Protein AF-A0A932RRM8-F1 (afdb_monomer)

Solvent-accessible surface area (backbone atoms only — not comparabl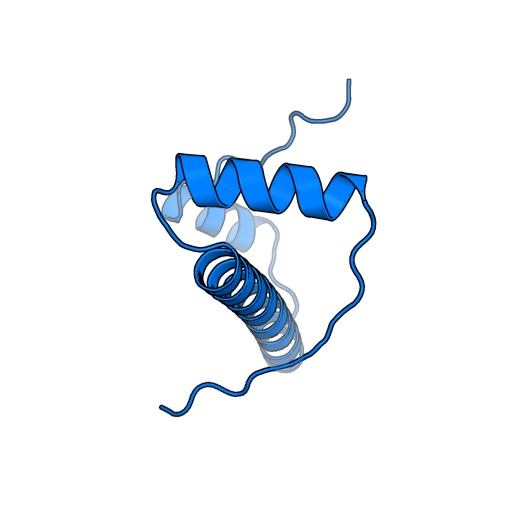e to full-atom values): 5166 Å² total; per-residue (Å²): 137,88,86,79,93,78,89,81,91,69,59,69,70,61,46,53,53,48,43,55,55,9,56,77,67,75,44,53,50,70,59,41,51,53,49,51,54,51,49,54,53,49,52,57,50,50,57,51,52,48,55,58,48,28,74,78,72,48,77,86,48,73,67,59,50,54,50,47,30,65,74,71,67,50,77,72,86,86,82,83,85,131

Nearest PDB structures (foldseek):
  3fks-assembly3_U  TM=2.964E-01  e=8.633E+00  Saccharomyces cerevisiae
  3oee-assembly2_J  TM=3.054E-01  e=9.232E+00  Saccharomyces cerevisiae

pLDDT: mean 89.38, std 15.8, range [37.5, 98.5]

Foldseek 3Di:
DDDDDDDDDDDPVRLVVLCVVCVVVVHDSVVSVVVVVVVVVVVVVVVVVQVVVCVVVNHDDPVNVVVVCVVVVPPDCPPPDD

Mean predicted aligned error: 6.99 Å

Sequence (82 aa):
MGVRKISVSLDQAVYEVAVEQAEAAGVSLSAWLSRAARHEARIAAGLRAVVEWEADNGALTAEEIAWADGVLGYSGTAQQAS

Radius of gyration: 18.11 Å; Cα contacts (8 Å, |Δi|>4): 23; chains: 1; bounding box: 36×38×46 Å

Structure (mmCIF, N/CA/C/O backbone):
data_AF-A0A932RRM8-F1
#
_entry.id   AF-A0A932RRM8-F1
#
loop_
_atom_site.group_PDB
_atom_site.id
_atom_site.type_symbol
_atom_site.label_atom_id
_atom_site.label_alt_id
_atom_site.label_comp_id
_atom_site.label_asym_id
_atom_site.label_entity_id
_atom_site.label_seq_id
_atom_site.pdbx_PDB_ins_code
_atom_site.Cartn_x
_atom_site.Cartn_y
_atom_site.Cartn_z
_atom_site.occupancy
_atom_site.B_iso_or_equiv
_atom_site.auth_seq_id
_atom_site.auth_comp_id
_atom_site.auth_asym_id
_atom_site.auth_atom_id
_atom_site.pdbx_PDB_model_num
ATOM 1 N N . MET A 1 1 ? -0.646 -18.665 9.838 1.00 52.62 1 MET A N 1
ATOM 2 C CA . MET A 1 1 ? 0.118 -17.399 9.943 1.00 52.62 1 MET A CA 1
ATOM 3 C C . MET A 1 1 ? -0.180 -16.754 11.283 1.00 52.62 1 MET A C 1
ATOM 5 O O . MET A 1 1 ? -1.350 -16.645 11.623 1.00 52.62 1 MET A O 1
ATOM 9 N N . GLY A 1 2 ? 0.848 -16.367 12.039 1.00 85.12 2 GLY A N 1
ATOM 10 C CA . GLY A 1 2 ? 0.674 -15.656 13.308 1.00 85.12 2 GLY A CA 1
ATOM 11 C C . GLY A 1 2 ? 0.497 -14.153 13.097 1.00 85.12 2 GLY A C 1
ATOM 12 O O . GLY A 1 2 ? 1.031 -13.594 12.141 1.00 85.12 2 GLY A O 1
ATOM 13 N N . VAL A 1 3 ? -0.240 -13.503 13.995 1.00 86.88 3 VAL A N 1
ATOM 14 C CA . VAL A 1 3 ? -0.361 -12.040 14.046 1.00 86.88 3 VAL A CA 1
ATOM 15 C C . VAL A 1 3 ? 0.478 -11.545 15.220 1.00 86.88 3 VAL A C 1
ATOM 17 O O . VAL A 1 3 ? 0.404 -12.108 16.311 1.00 86.88 3 VAL A O 1
ATOM 20 N N . ARG A 1 4 ? 1.288 -10.504 15.009 1.00 93.12 4 ARG A N 1
ATOM 21 C CA . ARG A 1 4 ? 2.062 -9.848 16.070 1.00 93.12 4 ARG A CA 1
ATOM 22 C C . ARG A 1 4 ? 1.434 -8.493 16.373 1.00 93.12 4 ARG A C 1
ATOM 24 O O . ARG A 1 4 ? 1.271 -7.685 15.465 1.00 93.12 4 ARG A O 1
ATOM 31 N N . LYS A 1 5 ? 1.109 -8.236 17.642 1.00 94.38 5 LYS A N 1
ATOM 32 C CA . LYS A 1 5 ? 0.716 -6.896 18.089 1.00 94.38 5 LYS A CA 1
ATOM 33 C C . LYS A 1 5 ? 1.955 -6.006 18.104 1.00 94.38 5 LYS A C 1
ATOM 35 O O . LYS A 1 5 ? 2.962 -6.365 18.711 1.00 94.38 5 LYS A O 1
ATOM 40 N N . ILE A 1 6 ? 1.867 -4.867 17.436 1.00 93.50 6 ILE A N 1
ATOM 41 C CA . ILE A 1 6 ? 2.917 -3.851 17.383 1.00 93.50 6 ILE A CA 1
ATOM 42 C C . ILE A 1 6 ? 2.329 -2.512 17.825 1.00 93.50 6 ILE A C 1
ATOM 44 O O . ILE A 1 6 ? 1.124 -2.297 17.693 1.00 93.50 6 ILE A O 1
ATOM 48 N N . SER A 1 7 ? 3.176 -1.640 18.362 1.00 95.00 7 SER A N 1
ATOM 49 C CA . SER A 1 7 ? 2.844 -0.234 18.582 1.00 95.00 7 SER A CA 1
ATOM 50 C C . SER A 1 7 ? 3.544 0.580 17.503 1.00 95.00 7 SER A C 1
ATOM 52 O O . SER A 1 7 ? 4.747 0.407 17.308 1.00 95.00 7 SER A O 1
ATOM 54 N N . VAL A 1 8 ? 2.800 1.421 16.791 1.00 91.94 8 VAL A N 1
ATOM 55 C CA . VAL A 1 8 ? 3.329 2.329 15.769 1.00 91.94 8 VAL A CA 1
ATOM 56 C C . VAL A 1 8 ? 2.720 3.707 15.977 1.00 91.94 8 VAL A C 1
ATOM 58 O O . VAL A 1 8 ? 1.554 3.815 16.358 1.00 91.94 8 VAL A O 1
ATOM 61 N N . SER A 1 9 ? 3.509 4.747 15.740 1.00 96.31 9 SER A N 1
ATOM 62 C CA . SER A 1 9 ? 3.021 6.123 15.713 1.00 96.31 9 SER A CA 1
ATOM 63 C C . SER A 1 9 ? 2.591 6.465 14.294 1.00 96.31 9 SER A C 1
ATOM 65 O O . SER A 1 9 ? 3.327 6.197 13.345 1.00 96.31 9 SER A O 1
ATOM 67 N N . LEU A 1 10 ? 1.406 7.050 14.162 1.00 95.38 10 LEU A N 1
ATOM 68 C CA . LEU A 1 10 ? 0.902 7.617 12.919 1.00 95.38 10 LEU A CA 1
ATOM 69 C C . LEU A 1 10 ? 0.697 9.110 13.138 1.00 95.38 10 LEU A C 1
ATOM 71 O O . LEU A 1 10 ? 0.339 9.529 14.240 1.00 95.38 10 LEU A O 1
ATOM 75 N N . ASP A 1 11 ? 0.930 9.891 12.090 1.00 97.94 11 ASP A N 1
ATOM 76 C CA . ASP A 1 11 ? 0.448 11.265 12.058 1.00 97.94 11 ASP A CA 1
AT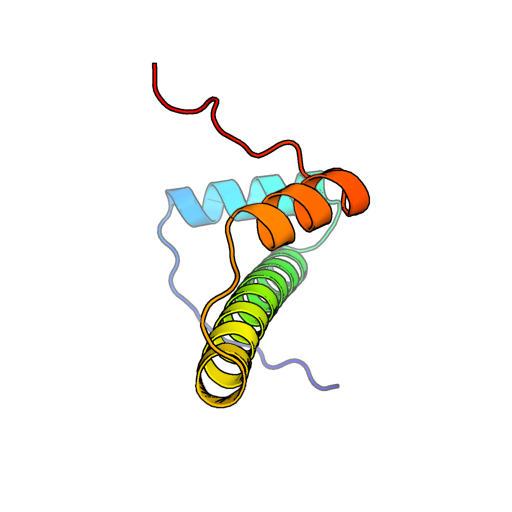OM 77 C C . ASP A 1 11 ? -1.078 11.283 12.258 1.00 97.94 11 ASP A C 1
ATOM 79 O O . ASP A 1 11 ? -1.775 10.369 11.803 1.00 97.94 11 ASP A O 1
ATOM 83 N N . GLN A 1 12 ? -1.590 12.303 12.950 1.00 97.62 12 GLN A N 1
ATOM 84 C CA . GLN A 1 12 ? -3.006 12.384 13.306 1.00 97.62 12 GLN A CA 1
ATOM 85 C C . GLN A 1 12 ? -3.909 12.371 12.065 1.00 97.62 12 GLN A C 1
ATOM 87 O O . GLN A 1 12 ? -4.886 11.624 12.037 1.00 97.62 12 GLN A O 1
ATOM 92 N N . ALA A 1 13 ? -3.554 13.120 11.018 1.00 98.00 13 ALA A N 1
ATOM 93 C CA . ALA A 1 13 ? -4.348 13.171 9.793 1.00 98.00 13 ALA A CA 1
ATOM 94 C C . ALA A 1 13 ? -4.318 11.824 9.054 1.00 98.00 13 ALA A C 1
ATOM 96 O O . ALA A 1 13 ? -5.330 11.362 8.532 1.00 98.00 13 ALA A O 1
ATOM 97 N N . VAL A 1 14 ? -3.169 11.142 9.059 1.00 97.44 14 VAL A N 1
ATOM 98 C CA . VAL A 1 14 ? -3.037 9.800 8.467 1.00 97.44 14 VAL A CA 1
ATOM 99 C C . VAL A 1 14 ? -3.872 8.773 9.232 1.00 97.44 14 VAL A C 1
ATOM 101 O O . VAL A 1 14 ? -4.485 7.898 8.619 1.00 97.44 14 VAL A O 1
ATOM 104 N N . TYR A 1 15 ? -3.903 8.864 10.562 1.00 97.81 15 TYR A N 1
ATOM 105 C CA . TYR A 1 15 ? -4.726 7.994 11.395 1.00 97.81 15 TYR A CA 1
ATOM 106 C C . TYR A 1 15 ? -6.218 8.158 11.082 1.00 97.81 15 TYR A C 1
ATOM 108 O O . TYR A 1 15 ? -6.897 7.153 10.878 1.00 97.81 15 TYR A O 1
ATOM 116 N N . GLU A 1 16 ? -6.710 9.395 10.998 1.00 98.31 16 GLU A N 1
ATOM 117 C CA . GLU A 1 16 ? -8.115 9.698 10.691 1.00 98.31 16 GLU A CA 1
ATOM 118 C C . GLU A 1 16 ? -8.528 9.119 9.336 1.00 98.31 16 GLU A C 1
ATOM 120 O O . GLU A 1 16 ? -9.475 8.336 9.265 1.00 98.31 16 GLU A O 1
ATOM 125 N N . VAL A 1 17 ? -7.737 9.374 8.290 1.00 98.06 17 VAL A N 1
ATOM 126 C CA . VAL A 1 17 ? -7.979 8.803 6.958 1.00 98.06 17 VAL A CA 1
ATOM 127 C C . VAL A 1 17 ? -7.971 7.273 7.003 1.00 98.06 17 VAL A C 1
ATOM 129 O O . VAL A 1 17 ? -8.845 6.630 6.427 1.00 98.06 17 VAL A O 1
ATOM 132 N N . ALA A 1 18 ? -7.016 6.650 7.696 1.00 97.50 18 ALA A N 1
ATOM 133 C CA . ALA A 1 18 ? -6.949 5.192 7.777 1.00 97.50 18 ALA A CA 1
ATOM 134 C C . ALA A 1 18 ? -8.171 4.582 8.485 1.00 97.50 18 ALA A C 1
ATOM 136 O O . ALA A 1 18 ? -8.615 3.495 8.106 1.00 97.50 18 ALA A O 1
ATOM 137 N N . VAL A 1 19 ? -8.721 5.266 9.493 1.00 98.38 19 VAL A N 1
ATOM 138 C CA . VAL A 1 19 ? -9.960 4.858 10.167 1.00 98.38 19 VAL A CA 1
ATOM 139 C C . VAL A 1 19 ? -11.143 4.958 9.209 1.00 98.38 19 VAL A C 1
ATOM 141 O O . VAL A 1 19 ? -11.826 3.955 9.015 1.00 98.38 19 VAL A O 1
ATOM 144 N N . GLU A 1 20 ? -11.330 6.097 8.542 1.00 98.50 20 GLU A N 1
ATOM 145 C CA . GLU A 1 20 ? -12.416 6.292 7.569 1.00 98.50 20 GLU A CA 1
ATOM 146 C C . GLU A 1 20 ? -12.381 5.241 6.453 1.00 98.50 20 GLU A C 1
ATOM 148 O O . GLU A 1 20 ? -13.400 4.645 6.101 1.00 98.50 20 GLU A O 1
ATOM 153 N N . GLN A 1 21 ? -11.193 4.952 5.915 1.00 98.44 21 GLN A N 1
ATOM 154 C CA . GLN A 1 21 ? -11.025 3.947 4.866 1.00 98.44 21 GLN A CA 1
ATOM 155 C C . GLN A 1 21 ? -11.280 2.522 5.375 1.00 98.44 21 GLN A C 1
ATOM 157 O O . GLN A 1 21 ? -11.815 1.687 4.640 1.00 98.44 21 GLN A O 1
ATOM 162 N N . ALA A 1 22 ? -10.912 2.218 6.623 1.00 98.44 22 ALA A N 1
ATOM 163 C CA . ALA A 1 22 ? -11.207 0.928 7.237 1.00 98.44 22 ALA A CA 1
ATOM 164 C C . ALA A 1 22 ? -12.717 0.738 7.445 1.00 98.44 22 ALA A C 1
ATOM 166 O O . ALA A 1 22 ? -13.245 -0.328 7.116 1.00 98.44 22 ALA A O 1
ATOM 167 N N . GLU A 1 23 ? -13.409 1.778 7.916 1.00 98.50 23 GLU A N 1
ATOM 168 C CA . GLU A 1 23 ? -14.862 1.801 8.092 1.00 98.50 23 GLU A CA 1
ATOM 169 C C . GLU A 1 23 ? -15.595 1.651 6.757 1.00 98.50 23 GLU A C 1
ATOM 171 O O . GLU A 1 23 ? -16.436 0.761 6.622 1.00 98.50 23 GLU A O 1
ATOM 176 N N . ALA A 1 24 ? -15.216 2.431 5.740 1.00 98.44 24 ALA A N 1
ATOM 177 C CA . ALA A 1 24 ? -15.775 2.331 4.392 1.00 98.44 24 ALA A CA 1
ATOM 178 C C . ALA A 1 24 ? -15.578 0.933 3.777 1.00 98.44 24 ALA A C 1
ATOM 180 O O . ALA A 1 24 ? -16.440 0.433 3.055 1.00 98.44 24 ALA A O 1
ATOM 181 N N . ALA A 1 25 ? -14.460 0.272 4.092 1.00 97.62 25 ALA A N 1
ATOM 182 C CA . ALA A 1 25 ? -14.165 -1.090 3.657 1.00 97.62 25 ALA A CA 1
ATOM 183 C C . ALA A 1 25 ? -14.778 -2.188 4.553 1.00 97.62 25 ALA A C 1
ATOM 185 O O . ALA A 1 25 ? -14.593 -3.373 4.259 1.00 97.62 25 ALA A O 1
ATOM 186 N N . GLY A 1 26 ? -15.470 -1.832 5.643 1.00 98.44 26 GLY A N 1
ATOM 187 C CA . GLY A 1 26 ? -16.111 -2.774 6.566 1.00 98.44 26 GLY A CA 1
ATOM 188 C C . GLY A 1 26 ? -15.132 -3.685 7.314 1.00 98.44 26 GLY A C 1
ATOM 189 O O . GLY A 1 26 ? -15.440 -4.848 7.578 1.00 98.44 26 GLY A O 1
ATOM 190 N N . VAL A 1 27 ? -13.924 -3.202 7.615 1.00 98.38 27 VAL A N 1
ATOM 191 C CA . VAL A 1 27 ? -12.858 -3.976 8.272 1.00 98.38 27 VAL A CA 1
ATOM 192 C C . VAL A 1 27 ? -12.253 -3.213 9.447 1.00 98.38 27 VAL A C 1
ATOM 194 O O . VAL A 1 27 ? -12.389 -2.003 9.562 1.00 98.38 27 VAL A O 1
ATOM 197 N N . SER A 1 28 ? -11.538 -3.912 10.333 1.00 97.81 28 SER A N 1
ATOM 198 C CA . SER A 1 28 ? -10.787 -3.235 11.394 1.00 97.81 28 SER A CA 1
ATOM 199 C C . SER A 1 28 ? -9.623 -2.412 10.830 1.00 97.81 28 SER A C 1
ATOM 201 O O . SER A 1 28 ? -9.014 -2.791 9.823 1.00 97.81 28 SER A O 1
ATOM 203 N N . LEU A 1 29 ? -9.224 -1.354 11.546 1.00 96.88 29 LEU A N 1
ATOM 204 C CA . LEU A 1 29 ? -8.050 -0.540 11.206 1.00 96.88 29 LEU A CA 1
ATOM 205 C C . LEU A 1 29 ? -6.786 -1.394 11.006 1.00 96.88 29 LEU A C 1
ATOM 207 O O . LEU A 1 29 ? -6.052 -1.216 10.041 1.00 96.88 29 LEU A O 1
ATOM 211 N N . SER A 1 30 ? -6.542 -2.380 11.875 1.00 95.88 30 SER A N 1
ATOM 212 C CA . SER A 1 30 ? -5.371 -3.261 11.756 1.00 95.88 30 SER A CA 1
ATOM 213 C C . SER A 1 30 ? -5.410 -4.148 10.510 1.00 95.88 30 SER A C 1
ATOM 215 O O . SER A 1 30 ? -4.366 -4.398 9.898 1.00 95.88 30 SER A O 1
ATOM 217 N N . ALA A 1 31 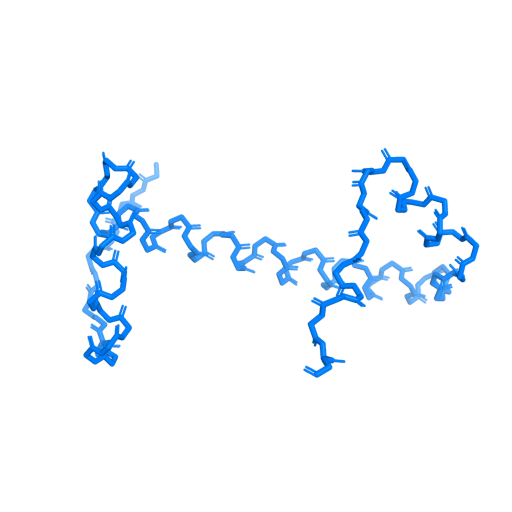? -6.594 -4.618 10.108 1.00 96.44 31 ALA A N 1
ATOM 218 C CA . ALA A 1 31 ? -6.768 -5.382 8.879 1.00 96.44 31 ALA A CA 1
ATOM 219 C C . ALA A 1 31 ? -6.561 -4.492 7.650 1.00 96.44 31 ALA A C 1
ATOM 221 O O . ALA A 1 31 ? -5.890 -4.916 6.708 1.00 96.44 31 ALA A O 1
ATOM 222 N N . TRP A 1 32 ? -7.077 -3.263 7.679 1.00 97.69 32 TRP A N 1
ATOM 223 C CA . TRP A 1 32 ? -6.872 -2.277 6.624 1.00 97.69 32 TRP A CA 1
ATOM 224 C C . TRP A 1 32 ? -5.390 -1.908 6.471 1.00 97.69 32 TRP A C 1
ATOM 226 O O . TRP A 1 32 ? -4.831 -2.083 5.391 1.00 97.69 32 TRP A O 1
ATOM 236 N N . LEU A 1 33 ? -4.704 -1.556 7.563 1.00 96.31 33 LEU A N 1
ATOM 237 C CA . LEU A 1 33 ? -3.264 -1.265 7.563 1.00 96.31 33 LEU A CA 1
ATOM 238 C C . LEU A 1 33 ? -2.436 -2.460 7.078 1.00 96.31 33 LEU A C 1
ATOM 240 O O . LEU A 1 33 ? -1.494 -2.302 6.308 1.00 96.31 33 LEU A O 1
ATOM 244 N N . SER A 1 34 ? -2.812 -3.681 7.470 1.00 95.88 34 SER A N 1
ATOM 245 C CA . SER A 1 34 ? -2.155 -4.896 6.972 1.00 95.88 34 SER A CA 1
ATOM 246 C C . SER A 1 34 ? -2.341 -5.080 5.463 1.00 95.88 34 SER A C 1
ATOM 248 O O . SER A 1 34 ? -1.441 -5.585 4.793 1.00 95.88 34 SER A O 1
ATOM 250 N N . ARG A 1 35 ? -3.502 -4.707 4.910 1.00 96.44 35 ARG A N 1
ATOM 251 C CA . ARG A 1 35 ? -3.757 -4.742 3.461 1.00 96.44 35 ARG A CA 1
ATOM 252 C C . ARG A 1 35 ? -2.943 -3.674 2.738 1.00 96.44 35 ARG A C 1
ATOM 254 O O . ARG A 1 35 ? -2.294 -4.023 1.757 1.00 96.44 35 ARG A O 1
ATOM 261 N N . ALA A 1 36 ? -2.925 -2.444 3.249 1.00 96.19 36 ALA A N 1
ATOM 262 C CA . ALA A 1 36 ? -2.122 -1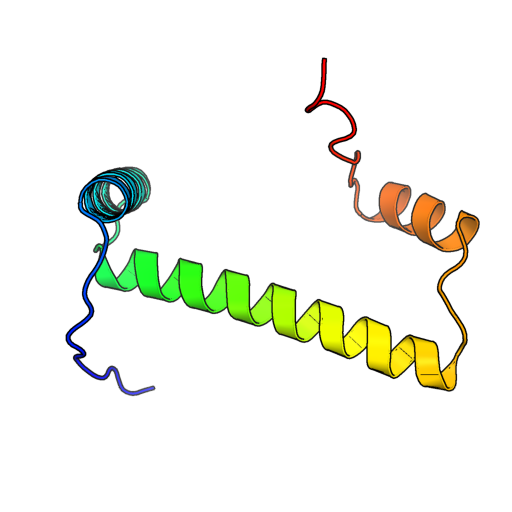.349 2.710 1.00 96.19 36 ALA A CA 1
ATOM 263 C C . ALA A 1 36 ? -0.631 -1.722 2.679 1.00 96.19 36 ALA A C 1
ATOM 265 O O . ALA A 1 36 ? -0.015 -1.722 1.619 1.00 96.19 36 ALA A O 1
ATOM 266 N N . ALA A 1 37 ? -0.082 -2.208 3.796 1.00 95.94 37 ALA A N 1
ATOM 267 C CA . ALA A 1 37 ? 1.312 -2.645 3.868 1.00 95.94 37 ALA A CA 1
ATOM 268 C C . ALA A 1 37 ? 1.642 -3.769 2.868 1.00 95.94 37 ALA A C 1
ATOM 270 O O . ALA A 1 37 ? 2.703 -3.766 2.247 1.00 95.94 37 ALA A O 1
ATOM 271 N N . ARG A 1 38 ? 0.734 -4.737 2.668 1.00 96.88 38 ARG A N 1
ATOM 272 C CA . ARG A 1 38 ? 0.915 -5.793 1.654 1.00 96.88 38 ARG A CA 1
ATOM 273 C C . ARG A 1 38 ? 0.801 -5.271 0.227 1.00 96.88 38 ARG A C 1
ATOM 275 O O . ARG A 1 38 ? 1.406 -5.851 -0.669 1.00 96.88 38 ARG A O 1
ATOM 282 N N . HIS A 1 39 ? -0.028 -4.263 -0.014 1.00 96.94 39 HIS A N 1
ATOM 283 C CA . HIS A 1 39 ? -0.146 -3.638 -1.324 1.00 96.94 39 HIS A CA 1
ATOM 284 C C . HIS A 1 39 ? 1.163 -2.937 -1.694 1.00 96.94 39 HIS A C 1
ATOM 286 O O . HIS A 1 39 ? 1.774 -3.320 -2.690 1.00 96.94 39 HIS A O 1
ATOM 292 N N . GLU A 1 40 ? 1.661 -2.064 -0.820 1.00 97.38 40 GLU A N 1
ATOM 293 C CA . GLU A 1 40 ? 2.939 -1.368 -1.007 1.00 97.38 40 GLU A CA 1
ATOM 294 C C . GLU A 1 40 ? 4.111 -2.341 -1.163 1.00 97.38 40 GLU A C 1
ATOM 296 O O . GLU A 1 40 ? 4.927 -2.217 -2.075 1.00 97.38 40 GLU A O 1
ATOM 301 N N . ALA A 1 41 ? 4.164 -3.387 -0.331 1.00 97.38 41 ALA A N 1
ATOM 302 C CA . ALA A 1 41 ? 5.206 -4.403 -0.438 1.00 97.38 41 ALA A CA 1
ATOM 303 C C . ALA A 1 41 ? 5.178 -5.146 -1.785 1.00 97.38 41 ALA A C 1
ATOM 305 O O . ALA A 1 41 ? 6.239 -5.473 -2.317 1.00 97.38 41 ALA A O 1
ATOM 306 N N . ARG A 1 42 ? 3.987 -5.410 -2.348 1.00 97.38 42 ARG A N 1
ATOM 307 C CA . ARG A 1 42 ? 3.850 -6.044 -3.669 1.00 97.38 42 ARG A CA 1
ATOM 308 C C . ARG A 1 42 ? 4.313 -5.122 -4.791 1.00 97.38 42 ARG A C 1
ATOM 310 O O . ARG A 1 42 ? 5.030 -5.599 -5.663 1.00 97.38 42 ARG A O 1
ATOM 317 N N . ILE A 1 43 ? 3.960 -3.836 -4.748 1.00 97.12 43 ILE A N 1
ATOM 318 C CA . ILE A 1 43 ? 4.432 -2.848 -5.731 1.00 97.12 43 ILE A CA 1
ATOM 319 C C . ILE A 1 43 ? 5.957 -2.763 -5.682 1.00 97.12 43 ILE A C 1
ATOM 321 O O . ILE A 1 43 ? 6.618 -2.954 -6.698 1.00 97.12 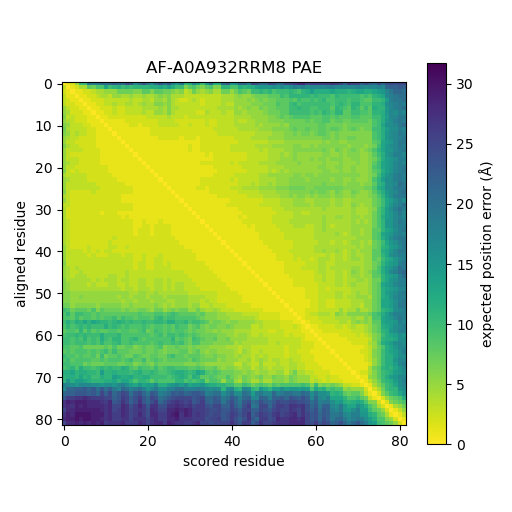43 ILE A O 1
ATOM 325 N N . ALA A 1 44 ? 6.531 -2.575 -4.492 1.00 96.31 44 ALA A N 1
ATOM 326 C CA . ALA A 1 44 ? 7.978 -2.478 -4.325 1.00 96.31 44 ALA A CA 1
ATOM 327 C C . ALA A 1 44 ? 8.712 -3.752 -4.776 1.00 96.31 44 ALA A C 1
ATOM 329 O O . ALA A 1 44 ? 9.800 -3.670 -5.341 1.00 96.31 44 ALA A O 1
ATOM 330 N N . ALA A 1 45 ? 8.139 -4.934 -4.528 1.00 97.06 45 ALA A N 1
ATOM 331 C CA . ALA A 1 45 ? 8.693 -6.194 -5.018 1.00 97.06 45 ALA A CA 1
ATOM 332 C C . ALA A 1 45 ? 8.615 -6.305 -6.547 1.00 97.06 45 ALA A C 1
ATOM 334 O O . ALA A 1 45 ? 9.594 -6.712 -7.161 1.00 97.06 45 ALA A O 1
ATOM 335 N N . GLY A 1 46 ? 7.493 -5.903 -7.150 1.00 95.50 46 GLY A N 1
ATOM 336 C CA . GLY A 1 46 ? 7.325 -5.881 -8.602 1.00 95.50 46 GLY A CA 1
ATOM 337 C C . GLY A 1 46 ? 8.325 -4.953 -9.285 1.00 95.50 46 GLY A C 1
ATOM 338 O O . GLY A 1 46 ? 9.006 -5.375 -10.209 1.00 95.50 46 GLY A O 1
ATOM 339 N N . LEU A 1 47 ? 8.491 -3.727 -8.780 1.00 95.69 47 LEU A N 1
ATOM 340 C CA . LEU A 1 47 ? 9.457 -2.769 -9.327 1.00 95.69 47 LEU A CA 1
ATOM 341 C C . LEU A 1 47 ? 10.899 -3.284 -9.249 1.00 95.69 47 LEU A C 1
ATOM 343 O O . LEU A 1 47 ? 11.652 -3.132 -10.204 1.00 95.69 47 LEU A O 1
ATOM 347 N N . ARG A 1 48 ? 11.283 -3.939 -8.144 1.00 96.69 48 ARG A N 1
ATOM 348 C CA . ARG A 1 48 ? 12.603 -4.587 -8.055 1.00 96.69 48 ARG A CA 1
ATOM 349 C C . ARG A 1 48 ? 12.762 -5.711 -9.074 1.00 96.69 48 ARG A C 1
ATOM 351 O O . ARG A 1 48 ? 13.802 -5.782 -9.713 1.00 96.69 48 ARG A O 1
ATOM 358 N N . ALA A 1 49 ? 11.736 -6.539 -9.252 1.00 95.44 49 ALA A N 1
ATOM 359 C CA . ALA A 1 49 ? 11.769 -7.620 -10.232 1.00 95.44 49 ALA A CA 1
ATOM 360 C C . ALA A 1 49 ? 11.908 -7.099 -11.674 1.00 95.44 49 ALA A C 1
ATOM 362 O O . ALA A 1 49 ? 12.594 -7.726 -12.474 1.00 95.44 49 ALA A O 1
ATOM 363 N N . VAL A 1 50 ? 11.309 -5.945 -12.002 1.00 93.75 50 VAL A N 1
ATOM 364 C CA . VAL A 1 50 ? 11.514 -5.293 -13.308 1.00 93.75 50 VAL A CA 1
ATOM 365 C C . VAL A 1 50 ? 12.973 -4.878 -13.476 1.00 93.75 50 VAL A C 1
ATOM 367 O O . VAL A 1 50 ? 13.577 -5.231 -14.479 1.00 93.75 50 VAL A O 1
ATOM 370 N N . VAL A 1 51 ? 13.567 -4.213 -12.481 1.00 94.50 51 VAL A N 1
ATOM 371 C CA . VAL A 1 51 ? 14.983 -3.803 -12.538 1.00 94.50 51 VAL A CA 1
ATOM 372 C C . VAL A 1 51 ? 15.918 -5.006 -12.700 1.00 94.50 51 VAL A C 1
ATOM 374 O O . VAL A 1 51 ? 16.864 -4.953 -13.480 1.00 94.50 51 VAL A O 1
ATOM 377 N N . GLU A 1 52 ? 15.655 -6.096 -11.976 1.00 95.56 52 GLU A N 1
ATOM 378 C CA . GLU A 1 52 ? 16.414 -7.346 -12.104 1.00 95.56 52 GLU A CA 1
ATOM 379 C C . GLU A 1 52 ? 16.286 -7.939 -13.514 1.00 95.56 52 GLU A C 1
ATOM 381 O O . GLU A 1 52 ? 17.281 -8.352 -14.100 1.00 95.56 52 GLU A O 1
ATOM 386 N N . TRP A 1 53 ? 15.084 -7.927 -14.092 1.00 94.69 53 TRP A N 1
ATOM 387 C CA . TRP A 1 53 ? 14.857 -8.406 -15.453 1.00 94.69 53 TRP A CA 1
ATOM 388 C C . TRP A 1 53 ? 15.544 -7.526 -16.510 1.00 94.69 53 TRP A C 1
ATOM 390 O O . TRP A 1 53 ? 16.173 -8.056 -17.426 1.00 94.69 53 TRP A O 1
ATOM 400 N N . GLU A 1 54 ? 15.482 -6.199 -16.377 1.00 95.12 54 GLU A N 1
ATOM 401 C CA . GLU A 1 54 ? 16.111 -5.259 -17.317 1.00 95.12 54 GLU A CA 1
ATOM 402 C C . GLU A 1 54 ? 17.641 -5.363 -17.312 1.00 95.12 54 GLU A C 1
ATOM 404 O O . GLU A 1 54 ? 18.276 -5.135 -18.343 1.00 95.12 54 GLU A O 1
ATOM 409 N N . ALA A 1 55 ? 18.245 -5.748 -16.184 1.00 95.44 55 ALA A N 1
ATOM 410 C CA . ALA A 1 55 ? 19.684 -5.990 -16.104 1.00 95.44 55 ALA A CA 1
ATOM 411 C C . ALA A 1 55 ? 20.140 -7.123 -17.044 1.00 95.44 55 ALA A C 1
ATOM 413 O O . ALA A 1 55 ? 21.224 -7.036 -17.622 1.00 95.44 55 ALA A O 1
ATOM 414 N N . ASP A 1 56 ? 19.298 -8.144 -17.230 1.00 95.81 56 ASP A N 1
ATOM 415 C CA . ASP A 1 56 ? 19.595 -9.311 -18.066 1.00 95.81 56 ASP A CA 1
ATOM 416 C C . ASP A 1 56 ? 19.074 -9.171 -19.510 1.00 95.81 56 ASP A C 1
ATOM 418 O O . ASP A 1 56 ? 19.634 -9.772 -20.428 1.00 95.81 56 ASP A O 1
ATOM 422 N N . ASN A 1 57 ? 18.007 -8.393 -19.729 1.00 94.31 57 ASN A N 1
ATOM 423 C CA . ASN A 1 57 ? 17.270 -8.353 -21.002 1.00 94.31 57 ASN A CA 1
ATOM 424 C C . ASN A 1 57 ? 17.336 -6.992 -21.719 1.00 94.31 57 ASN A C 1
ATOM 426 O O . ASN A 1 57 ? 16.954 -6.896 -22.885 1.00 94.31 57 ASN A O 1
ATOM 430 N N . GLY A 1 58 ? 17.860 -5.956 -21.059 1.00 92.81 58 GLY A N 1
ATOM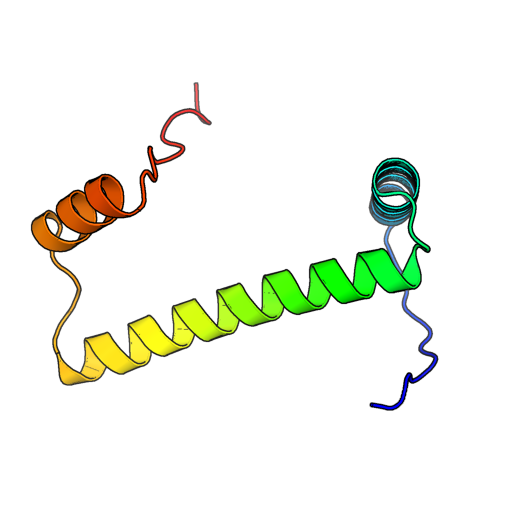 431 C CA . GLY A 1 58 ? 17.769 -4.570 -21.513 1.00 92.81 58 GLY A CA 1
ATOM 432 C C . GLY A 1 58 ? 16.485 -3.884 -21.037 1.00 92.81 58 GLY A C 1
ATOM 433 O O . GLY A 1 58 ? 15.544 -4.530 -20.583 1.0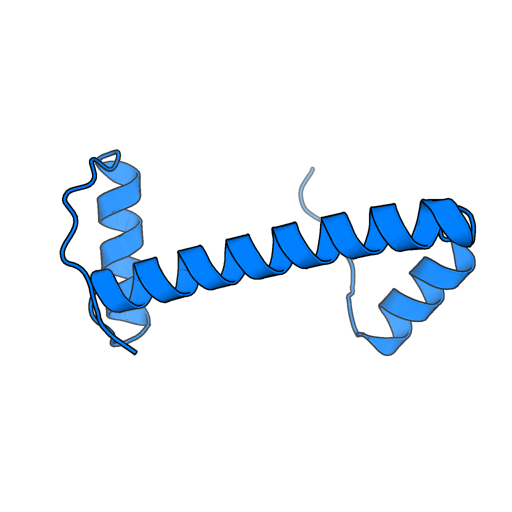0 92.81 58 GLY A O 1
ATOM 434 N N . ALA A 1 59 ? 16.467 -2.551 -21.113 1.00 92.38 59 ALA A N 1
ATOM 435 C CA . ALA A 1 59 ? 15.318 -1.751 -20.690 1.00 92.38 59 ALA A CA 1
ATOM 436 C C . ALA A 1 59 ? 14.085 -2.015 -21.566 1.00 92.38 59 ALA A C 1
ATOM 438 O O . ALA A 1 59 ? 14.219 -2.177 -22.783 1.00 92.38 59 ALA A O 1
ATOM 439 N N . LEU A 1 60 ? 12.895 -1.978 -20.960 1.00 91.12 60 LEU A N 1
ATOM 440 C CA . LEU A 1 60 ? 11.637 -2.079 -21.702 1.00 91.12 60 LEU A CA 1
ATOM 441 C C . LEU A 1 60 ? 11.502 -0.917 -22.692 1.0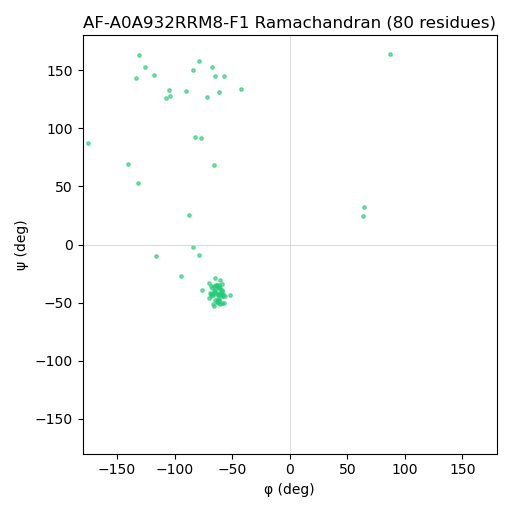0 91.12 60 LEU A C 1
ATOM 443 O O . LEU A 1 60 ? 11.671 0.257 -22.347 1.00 91.12 60 LEU A O 1
ATOM 447 N N . THR A 1 61 ? 11.173 -1.236 -23.938 1.00 92.88 61 THR A N 1
ATOM 448 C CA . THR A 1 61 ? 10.970 -0.232 -24.982 1.00 92.88 61 THR A CA 1
ATOM 449 C C . THR A 1 61 ? 9.599 0.435 -24.858 1.00 92.88 61 THR A C 1
ATOM 451 O O . THR A 1 61 ? 8.646 -0.116 -24.306 1.00 92.88 61 THR A O 1
ATOM 454 N N . ALA A 1 62 ? 9.465 1.637 -25.424 1.00 91.44 62 ALA A N 1
ATOM 455 C CA . ALA A 1 62 ? 8.190 2.356 -25.435 1.00 91.44 62 ALA A CA 1
ATOM 456 C C . ALA A 1 62 ? 7.072 1.587 -26.167 1.00 91.44 62 ALA A C 1
ATOM 458 O O . ALA A 1 62 ? 5.905 1.715 -25.804 1.00 91.44 62 ALA A O 1
ATOM 459 N N . GLU A 1 63 ? 7.420 0.783 -27.177 1.00 92.56 63 GLU A N 1
ATOM 460 C CA . GLU A 1 63 ? 6.468 -0.062 -27.905 1.00 92.56 63 GLU A CA 1
ATOM 461 C C . GLU A 1 63 ? 5.940 -1.199 -27.021 1.00 92.56 63 GLU A C 1
ATOM 463 O O . GLU A 1 63 ? 4.733 -1.428 -26.968 1.00 92.56 63 GLU A O 1
ATOM 468 N N . GLU A 1 64 ? 6.822 -1.858 -26.266 1.00 91.44 64 GLU A N 1
ATOM 469 C CA . GLU A 1 64 ? 6.448 -2.923 -25.329 1.00 91.44 64 GLU A CA 1
ATOM 470 C C . GLU A 1 64 ? 5.583 -2.395 -24.180 1.00 91.44 64 GLU A C 1
ATOM 472 O O . GLU A 1 64 ? 4.606 -3.042 -23.798 1.00 91.44 64 GLU A O 1
ATOM 477 N N . ILE A 1 65 ? 5.888 -1.198 -23.668 1.00 91.69 65 ILE A N 1
ATOM 478 C CA . ILE A 1 65 ? 5.074 -0.533 -22.642 1.00 91.69 65 ILE A CA 1
ATOM 479 C C . ILE A 1 65 ? 3.692 -0.174 -23.202 1.00 91.69 65 ILE A C 1
ATOM 481 O O . ILE A 1 65 ? 2.682 -0.500 -22.584 1.00 91.69 65 ILE A O 1
ATOM 485 N N . ALA A 1 66 ? 3.621 0.428 -24.393 1.00 91.25 66 ALA A N 1
ATOM 486 C CA . ALA A 1 66 ? 2.346 0.788 -25.018 1.00 91.25 66 ALA A CA 1
ATOM 487 C C . ALA A 1 66 ? 1.476 -0.444 -25.323 1.00 91.25 66 ALA A C 1
ATOM 489 O O . ALA A 1 66 ? 0.254 -0.412 -25.155 1.00 91.25 66 ALA A O 1
ATOM 490 N N . TRP A 1 67 ? 2.099 -1.548 -25.745 1.00 92.69 67 TRP A N 1
ATOM 491 C CA . TRP A 1 67 ? 1.417 -2.829 -25.902 1.00 92.69 67 TRP A CA 1
ATOM 492 C C . TRP A 1 67 ? 0.878 -3.345 -24.561 1.00 92.69 67 TRP A C 1
ATOM 494 O O . TRP A 1 67 ? -0.292 -3.733 -24.482 1.00 92.69 67 TRP A O 1
ATOM 504 N N . ALA A 1 68 ? 1.690 -3.307 -23.500 1.00 89.56 68 ALA A N 1
ATOM 505 C CA . ALA A 1 68 ? 1.287 -3.743 -22.167 1.00 89.56 68 ALA A CA 1
ATOM 506 C C . ALA A 1 68 ? 0.115 -2.915 -21.621 1.00 89.56 68 ALA A C 1
ATOM 508 O O . ALA A 1 68 ? -0.850 -3.496 -21.125 1.00 89.56 68 ALA A O 1
ATOM 509 N N . ASP A 1 69 ? 0.141 -1.590 -21.778 1.00 91.12 69 ASP A N 1
ATOM 510 C CA . ASP A 1 69 ? -0.952 -0.695 -21.380 1.00 91.12 69 ASP A CA 1
ATOM 511 C C . ASP A 1 69 ? -2.272 -1.072 -22.072 1.00 91.12 69 ASP A C 1
ATOM 513 O O . ASP A 1 69 ? -3.325 -1.145 -21.428 1.00 91.12 69 ASP A O 1
ATOM 517 N N . GLY A 1 70 ? -2.211 -1.397 -23.368 1.00 91.44 70 GLY A N 1
ATOM 518 C CA . GLY A 1 70 ? -3.364 -1.852 -24.145 1.00 91.44 70 GLY A CA 1
ATOM 519 C C . GLY A 1 70 ? -3.935 -3.191 -23.669 1.00 91.44 70 GLY A C 1
ATOM 520 O O . GLY A 1 70 ? -5.153 -3.348 -23.595 1.00 91.44 70 GLY A O 1
ATOM 521 N N . VAL A 1 71 ? -3.077 -4.152 -23.313 1.00 91.81 71 VAL A N 1
ATOM 522 C CA . VAL A 1 71 ? -3.500 -5.485 -22.842 1.00 91.81 71 VAL A CA 1
ATOM 523 C C . VAL A 1 71 ? -4.008 -5.447 -21.400 1.00 91.81 71 VAL A C 1
ATOM 525 O O . VAL A 1 71 ? -4.989 -6.114 -21.073 1.00 91.81 71 VAL A O 1
ATOM 528 N N . LEU A 1 72 ? -3.360 -4.668 -20.533 1.00 87.75 72 LEU A N 1
ATOM 529 C CA . LEU A 1 72 ? -3.718 -4.541 -19.118 1.00 87.75 72 LEU A CA 1
ATOM 530 C C . LEU A 1 72 ? -4.916 -3.610 -18.892 1.00 87.75 72 LEU A C 1
ATOM 532 O O . LEU A 1 72 ? -5.429 -3.537 -17.775 1.00 87.75 72 LEU A O 1
ATOM 536 N N . GLY A 1 73 ? -5.365 -2.900 -19.932 1.00 83.56 73 GLY A N 1
ATOM 537 C CA . GLY A 1 73 ? -6.402 -1.878 -19.814 1.00 83.56 73 GLY A CA 1
ATOM 538 C C . GLY A 1 73 ? -5.957 -0.704 -18.938 1.00 83.56 73 GLY A C 1
ATOM 539 O O . GLY A 1 73 ? -6.797 -0.025 -18.346 1.00 83.56 73 GLY A O 1
ATOM 540 N N . TYR A 1 74 ? -4.644 -0.481 -18.821 1.00 71.62 74 TYR A N 1
ATOM 541 C CA . TYR A 1 74 ? -4.084 0.629 -18.067 1.00 71.62 74 TYR A CA 1
ATOM 542 C C . TYR A 1 74 ? -4.110 1.878 -18.950 1.00 71.62 74 TYR A C 1
ATOM 544 O O . TYR A 1 74 ? -3.199 2.146 -19.724 1.00 71.62 74 TYR A O 1
ATOM 552 N N . SER A 1 75 ? -5.181 2.666 -18.856 1.00 60.34 75 SER A N 1
ATOM 553 C CA . SER A 1 75 ? -5.181 4.027 -19.392 1.00 60.34 75 SER A CA 1
ATOM 554 C C . SER A 1 75 ? -4.400 4.900 -18.414 1.00 60.34 75 SER A C 1
ATOM 556 O O . SER A 1 75 ? -4.968 5.364 -17.422 1.00 60.34 75 SER A O 1
ATOM 558 N N . GLY A 1 76 ? -3.092 5.043 -18.635 1.00 55.41 76 GLY A N 1
ATOM 559 C CA . GLY A 1 76 ? -2.197 5.774 -17.744 1.00 55.41 76 GLY A CA 1
ATOM 560 C C . GLY A 1 76 ? -2.811 7.077 -17.232 1.00 55.41 76 GLY A C 1
ATOM 561 O O . GLY A 1 7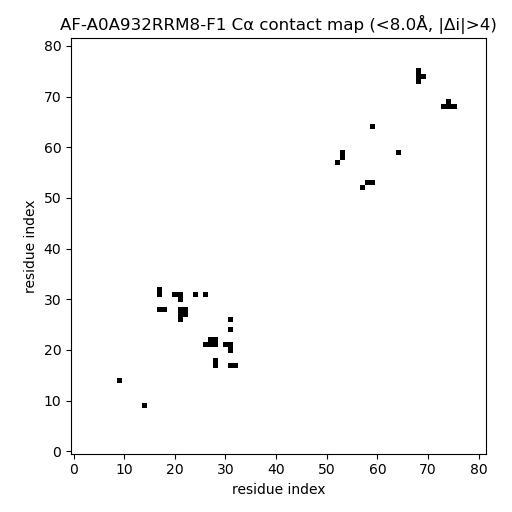6 ? -3.393 7.852 -17.991 1.00 55.41 76 GLY A O 1
ATOM 562 N N . THR A 1 77 ? -2.695 7.319 -15.927 1.00 50.25 77 THR A N 1
ATOM 563 C CA . THR A 1 77 ? -3.043 8.586 -15.277 1.00 50.25 77 THR A CA 1
ATOM 564 C C . THR A 1 77 ? -2.099 9.697 -15.750 1.00 50.25 77 THR A C 1
ATOM 566 O O . THR A 1 77 ? -1.288 10.211 -14.991 1.00 50.25 77 THR A O 1
ATOM 569 N N . ALA A 1 78 ? -2.212 10.086 -17.017 1.00 45.25 78 ALA A N 1
ATOM 570 C CA . ALA A 1 78 ? -1.646 11.298 -17.596 1.00 45.25 78 ALA A CA 1
ATOM 571 C C . ALA A 1 78 ? -2.611 12.492 -17.432 1.00 45.25 78 ALA A C 1
ATOM 573 O O . ALA A 1 78 ? -2.575 13.445 -18.203 1.00 45.25 78 ALA A O 1
ATOM 574 N N . GLN A 1 79 ? -3.492 12.449 -16.425 1.00 38.72 79 GLN A N 1
ATOM 575 C CA . GLN A 1 79 ? -4.430 13.526 -16.107 1.00 38.72 79 GLN A CA 1
ATOM 576 C C . GLN A 1 79 ? -4.416 13.856 -14.607 1.00 38.72 79 GLN A C 1
ATOM 578 O O . GLN A 1 79 ? -5.446 13.857 -13.947 1.00 38.72 79 GLN A O 1
ATOM 583 N N . GLN A 1 80 ? -3.230 14.118 -14.056 1.00 40.12 80 GLN A N 1
ATOM 584 C CA . GLN A 1 80 ? -3.061 14.857 -12.798 1.00 40.12 80 GLN A CA 1
ATOM 585 C C . GLN A 1 80 ? -1.852 15.796 -12.918 1.00 40.12 80 GLN A C 1
ATOM 587 O O . GLN A 1 80 ? -0.803 15.545 -12.340 1.00 40.12 80 GLN A O 1
ATOM 592 N N . ALA A 1 81 ? -1.991 16.836 -13.742 1.00 38.34 81 ALA A N 1
ATOM 593 C CA . ALA A 1 81 ? -1.279 18.114 -13.637 1.00 38.34 81 ALA A CA 1
ATOM 594 C C . ALA A 1 81 ? -1.821 19.063 -14.722 1.00 38.34 81 ALA A C 1
ATOM 596 O O . ALA A 1 81 ? -1.328 19.111 -15.848 1.00 38.34 81 ALA A O 1
ATOM 597 N N . SER A 1 82 ? -2.886 19.789 -14.402 1.00 37.50 82 SER A N 1
ATOM 598 C CA . SER A 1 82 ? -3.231 21.064 -15.039 1.00 37.50 82 SER A CA 1
ATOM 599 C C . SER A 1 82 ? -3.648 22.028 -13.947 1.00 37.50 82 SER A C 1
ATOM 601 O O . SER A 1 82 ? -4.319 21.554 -13.002 1.00 37.50 82 SER A O 1
#

Secondary structure (DSSP, 8-state):
-----------HHHHHHHHHHHHHTTS-HHHHHHHHHHHHHHHHHHHHHHHHHHHHH-PPPHHHHHHHHHHHT------S--